Protein AF-A0A2Z2PXF1-F1 (afdb_monomer_lite)

Radius of gyration: 18.87 Å; chains: 1; bounding box: 52×46×34 Å

pLDDT: mean 79.68, std 16.12, range [41.66, 97.06]

Organism: Rhizobium rhizogenes (NCBI:txid359)

Structure (mmCIF, N/CA/C/O backbone):
data_AF-A0A2Z2PXF1-F1
#
_entry.id   AF-A0A2Z2PXF1-F1
#
loop_
_atom_site.group_PDB
_atom_site.id
_atom_site.type_symbol
_atom_site.label_atom_id
_atom_site.label_alt_id
_atom_site.label_comp_id
_atom_site.label_asym_id
_atom_site.label_entity_id
_atom_site.label_seq_id
_atom_site.pdbx_PDB_ins_code
_atom_site.Cartn_x
_atom_site.Cartn_y
_atom_site.Cartn_z
_atom_site.occupancy
_atom_site.B_iso_or_equiv
_atom_site.auth_seq_id
_atom_site.auth_comp_id
_atom_site.auth_asym_id
_atom_site.auth_atom_id
_atom_site.pdbx_PDB_model_num
ATOM 1 N N . MET A 1 1 ? 0.226 -8.202 -1.742 1.00 93.69 1 MET A N 1
ATOM 2 C CA . MET A 1 1 ? 0.903 -7.007 -1.191 1.00 93.69 1 MET A CA 1
ATOM 3 C C . MET A 1 1 ? -0.039 -5.827 -1.319 1.00 93.69 1 MET A C 1
ATOM 5 O O . MET A 1 1 ? -0.925 -5.886 -2.167 1.00 93.69 1 MET A O 1
ATOM 9 N N . TYR A 1 2 ? 0.118 -4.809 -0.475 1.00 94.69 2 TYR A N 1
ATOM 10 C CA . TYR A 1 2 ? -0.814 -3.686 -0.385 1.00 94.69 2 TYR A CA 1
ATOM 11 C C . TYR A 1 2 ? -0.082 -2.354 -0.511 1.00 94.69 2 TYR A C 1
ATOM 13 O O . TYR A 1 2 ? 0.948 -2.154 0.129 1.00 94.69 2 TYR A O 1
ATOM 21 N N . VAL A 1 3 ? -0.651 -1.435 -1.284 1.00 93.06 3 VAL A N 1
ATOM 22 C CA . VAL A 1 3 ? -0.345 -0.003 -1.218 1.00 93.06 3 VAL A CA 1
ATOM 23 C C . VAL A 1 3 ? -1.569 0.699 -0.658 1.00 93.06 3 VAL A C 1
ATOM 25 O O . VAL A 1 3 ? -2.691 0.446 -1.097 1.00 93.06 3 VAL A O 1
ATOM 28 N N . TYR A 1 4 ? -1.358 1.567 0.324 1.00 92.19 4 TYR A N 1
ATOM 29 C CA . TYR A 1 4 ? -2.427 2.358 0.917 1.00 92.19 4 TYR A CA 1
ATOM 30 C C . TYR A 1 4 ? -2.440 3.753 0.318 1.00 92.19 4 TYR A C 1
ATOM 32 O O . TYR A 1 4 ? -1.388 4.336 0.073 1.00 92.19 4 TYR A O 1
ATOM 40 N N . CYS A 1 5 ? -3.640 4.264 0.073 1.00 89.75 5 CYS A N 1
ATOM 41 C CA . CYS A 1 5 ? -3.838 5.502 -0.662 1.00 89.75 5 CYS A CA 1
ATOM 42 C C . CYS A 1 5 ? -5.156 6.188 -0.285 1.00 89.75 5 CYS A C 1
ATOM 44 O O . CYS A 1 5 ? -6.008 5.643 0.432 1.00 89.75 5 CYS A O 1
ATOM 46 N N . SER A 1 6 ? -5.333 7.404 -0.802 1.00 89.50 6 SER A N 1
ATOM 47 C CA . SER A 1 6 ? -6.593 8.132 -0.673 1.00 89.50 6 SER A CA 1
ATOM 48 C C . SER A 1 6 ? -7.729 7.426 -1.423 1.00 89.50 6 SER A C 1
ATOM 50 O O . SER A 1 6 ? -7.524 6.687 -2.389 1.00 89.50 6 SER A O 1
ATOM 52 N N . PHE A 1 7 ? -8.973 7.721 -1.042 1.00 90.56 7 PHE A N 1
ATOM 53 C CA . PHE A 1 7 ? -10.143 7.260 -1.795 1.00 90.56 7 PHE A CA 1
ATOM 54 C C . PHE A 1 7 ? -10.141 7.695 -3.262 1.00 90.56 7 PHE A C 1
ATOM 56 O O . PHE A 1 7 ? -10.631 6.961 -4.120 1.00 90.56 7 PHE A O 1
ATOM 63 N N . GLN A 1 8 ? -9.643 8.901 -3.538 1.00 89.81 8 GLN A N 1
ATOM 64 C CA . GLN A 1 8 ? -9.597 9.450 -4.887 1.00 89.81 8 GLN A CA 1
ATOM 65 C C . GLN A 1 8 ? -8.614 8.669 -5.760 1.00 89.81 8 GLN A C 1
ATOM 67 O O . GLN A 1 8 ? -8.946 8.313 -6.888 1.00 89.81 8 GLN A O 1
ATOM 72 N N . GLU A 1 9 ? -7.439 8.363 -5.216 1.00 89.88 9 GLU A N 1
ATOM 73 C CA . GLU A 1 9 ? -6.425 7.570 -5.902 1.00 89.88 9 GLU A CA 1
ATOM 74 C C . GLU A 1 9 ? -6.896 6.133 -6.131 1.00 89.88 9 GLU A C 1
ATOM 76 O O . GLU A 1 9 ? -6.825 5.640 -7.254 1.00 89.88 9 GLU A O 1
ATOM 81 N N . MET A 1 10 ? -7.489 5.494 -5.118 1.00 93.19 10 MET A N 1
ATOM 82 C CA . MET A 1 10 ? -8.070 4.163 -5.285 1.00 93.19 10 MET A CA 1
ATOM 83 C C . MET A 1 10 ? -9.135 4.137 -6.385 1.00 93.19 10 MET A C 1
ATOM 85 O O . MET A 1 10 ? -9.120 3.240 -7.218 1.00 93.19 10 MET A O 1
ATOM 89 N N . ARG A 1 11 ? -10.037 5.130 -6.439 1.00 92.94 11 ARG A N 1
ATOM 90 C CA . ARG A 1 11 ? -11.069 5.206 -7.491 1.00 92.94 11 ARG A CA 1
ATOM 91 C C . ARG A 1 11 ? -10.483 5.339 -8.887 1.00 92.94 11 ARG A C 1
ATOM 93 O O . ARG A 1 11 ? -11.047 4.780 -9.819 1.00 92.94 11 ARG A O 1
ATOM 100 N N . ARG A 1 12 ? -9.384 6.079 -9.030 1.00 91.62 12 ARG A N 1
ATOM 101 C CA . ARG A 1 12 ? -8.662 6.165 -10.298 1.00 91.62 12 ARG A CA 1
ATOM 102 C C . ARG A 1 12 ? -8.157 4.779 -10.703 1.00 91.62 12 ARG A C 1
ATOM 104 O O . ARG A 1 12 ? -8.502 4.310 -11.780 1.00 91.62 12 ARG A O 1
ATOM 111 N N . TYR A 1 13 ? -7.426 4.109 -9.815 1.00 92.25 13 TYR A N 1
ATOM 112 C CA . TYR A 1 13 ? -6.857 2.793 -10.102 1.00 92.25 13 TYR A CA 1
ATOM 113 C C . TYR A 1 13 ? -7.895 1.669 -10.182 1.00 92.25 13 TYR A C 1
ATOM 115 O O . TYR A 1 13 ? -7.630 0.656 -10.808 1.00 92.25 13 TYR A O 1
ATOM 123 N N . ALA A 1 14 ? -9.095 1.836 -9.624 1.00 91.50 14 ALA A N 1
ATOM 124 C CA . ALA A 1 14 ? -10.203 0.899 -9.813 1.00 91.50 14 ALA A CA 1
ATOM 125 C C . ALA A 1 14 ? -10.643 0.792 -11.286 1.00 91.50 14 ALA A C 1
ATOM 127 O O . ALA A 1 14 ? -11.194 -0.228 -11.692 1.00 91.50 14 ALA A O 1
ATOM 128 N N . CYS A 1 15 ? -10.416 1.850 -12.068 1.00 90.62 15 CYS A N 1
ATOM 129 C CA . CYS A 1 15 ? -10.672 1.885 -13.506 1.00 90.62 15 CYS A CA 1
ATOM 130 C C . CYS A 1 15 ? -9.440 1.486 -14.337 1.00 90.62 15 CYS A C 1
ATOM 132 O O . CYS A 1 15 ? -9.538 1.384 -15.559 1.00 90.62 15 CYS A O 1
ATOM 134 N N . GLU A 1 16 ? -8.287 1.284 -13.697 1.00 91.19 16 GLU A N 1
ATOM 135 C CA . GLU A 1 16 ? -7.037 0.871 -14.330 1.00 91.19 16 GLU A CA 1
ATOM 136 C C . GLU A 1 16 ? -6.782 -0.617 -14.024 1.00 91.19 16 GLU A C 1
ATOM 138 O O . GLU A 1 16 ? -7.193 -1.148 -12.996 1.00 91.19 16 GLU A O 1
ATOM 143 N N . ARG A 1 17 ? -6.107 -1.333 -14.930 1.00 90.12 17 ARG A N 1
ATOM 144 C CA . ARG A 1 17 ? -5.745 -2.745 -14.695 1.00 90.12 17 ARG A CA 1
ATOM 145 C C . ARG A 1 17 ? -4.426 -2.894 -13.934 1.00 90.12 17 ARG A C 1
ATOM 147 O O . ARG A 1 17 ? -4.174 -3.920 -13.303 1.00 90.12 17 ARG A O 1
ATOM 154 N N . PHE A 1 18 ? -3.576 -1.880 -14.014 1.00 92.62 18 PHE A N 1
ATOM 155 C CA . PHE A 1 18 ? -2.213 -1.921 -13.515 1.00 92.62 18 PHE A CA 1
ATOM 156 C C . PHE A 1 18 ? -1.958 -0.760 -12.566 1.00 92.62 18 PHE A C 1
ATOM 158 O O . PHE A 1 18 ? -2.496 0.328 -12.742 1.00 92.62 18 PHE A O 1
ATOM 165 N N . TYR A 1 19 ? -1.125 -1.008 -11.564 1.00 91.69 19 TYR A N 1
ATOM 166 C CA . TYR A 1 19 ? -0.595 0.016 -10.684 1.00 91.69 19 TYR A CA 1
ATOM 167 C C . TYR A 1 19 ? 0.851 0.304 -11.079 1.00 91.69 19 TYR A C 1
ATOM 169 O O . TYR A 1 19 ? 1.706 -0.583 -11.021 1.00 91.69 19 TYR A O 1
ATOM 177 N N . GLU A 1 20 ? 1.114 1.554 -11.450 1.00 89.12 20 GLU A N 1
ATOM 178 C CA . GLU A 1 20 ? 2.449 2.052 -11.767 1.00 89.12 20 GLU A CA 1
ATOM 179 C C . GLU A 1 20 ? 3.036 2.776 -10.550 1.00 89.12 20 GLU A C 1
ATOM 181 O O . GLU A 1 20 ? 2.601 3.868 -10.164 1.00 89.12 20 GLU A O 1
ATOM 186 N N . GLY A 1 21 ? 4.042 2.161 -9.931 1.00 80.50 21 GLY A N 1
ATOM 187 C CA . GLY A 1 21 ? 4.763 2.732 -8.804 1.00 80.50 21 GLY A CA 1
ATOM 188 C C . GLY A 1 21 ? 6.078 3.372 -9.238 1.00 80.50 21 GLY A C 1
ATOM 189 O O . GLY A 1 21 ? 6.944 2.702 -9.793 1.00 80.50 21 GLY A O 1
ATOM 190 N N . PHE A 1 22 ? 6.262 4.657 -8.926 1.00 71.75 22 PHE A N 1
ATOM 191 C CA . PHE A 1 22 ? 7.552 5.352 -9.012 1.00 71.75 22 PHE A CA 1
ATOM 192 C C . PHE A 1 22 ? 7.764 6.211 -7.757 1.00 71.75 22 PHE A C 1
ATOM 194 O O . PHE A 1 22 ? 6.816 6.802 -7.230 1.00 71.75 22 PHE A O 1
ATOM 201 N N . SER A 1 23 ? 9.000 6.312 -7.255 1.00 54.41 23 SER A N 1
ATOM 202 C CA . SER A 1 23 ? 9.262 6.913 -5.933 1.00 54.41 23 SER A CA 1
ATOM 203 C C . SER A 1 23 ? 9.233 8.458 -5.871 1.00 54.41 23 SER A C 1
ATOM 205 O O . SER A 1 23 ? 9.655 9.062 -4.884 1.00 54.41 23 SER A O 1
ATOM 207 N N . GLY A 1 24 ? 8.633 9.120 -6.859 1.00 56.94 24 GLY A N 1
ATOM 208 C CA . GLY A 1 24 ? 8.192 10.515 -6.723 1.00 56.94 24 GLY A CA 1
ATOM 209 C C . GLY A 1 24 ? 6.895 10.675 -5.916 1.00 56.94 24 GLY A C 1
ATOM 210 O O . GLY A 1 24 ? 6.599 11.781 -5.488 1.00 56.94 24 GLY A O 1
ATOM 211 N N . LYS A 1 25 ? 6.144 9.583 -5.696 1.00 61.78 25 LYS A N 1
ATOM 212 C CA . LYS A 1 25 ? 4.826 9.573 -5.030 1.00 61.78 25 LYS A CA 1
ATOM 213 C C . LYS A 1 25 ? 4.830 9.044 -3.584 1.00 61.78 25 LYS A C 1
ATOM 215 O O . LYS A 1 25 ? 3.772 8.761 -3.044 1.00 61.78 25 LYS A O 1
ATOM 220 N N . GLY A 1 26 ? 6.001 8.801 -2.978 1.00 71.62 26 GLY A N 1
ATOM 221 C CA . GLY A 1 26 ? 6.068 8.260 -1.605 1.00 71.62 26 GLY A CA 1
ATOM 222 C C . GLY A 1 26 ? 5.397 6.885 -1.433 1.00 71.62 26 GLY A C 1
ATOM 223 O O . GLY A 1 26 ? 4.708 6.637 -0.444 1.00 71.62 26 GLY A O 1
ATOM 224 N N . VAL A 1 27 ? 5.558 5.991 -2.416 1.00 85.50 27 VAL A N 1
ATOM 225 C CA . VAL A 1 27 ? 4.924 4.664 -2.402 1.00 85.50 27 VAL A CA 1
ATOM 226 C C . VAL A 1 27 ? 5.537 3.792 -1.307 1.00 85.50 27 VAL A C 1
ATOM 228 O O . VAL A 1 27 ? 6.744 3.569 -1.294 1.00 85.50 27 VAL A O 1
ATOM 231 N N . VAL A 1 28 ? 4.692 3.229 -0.4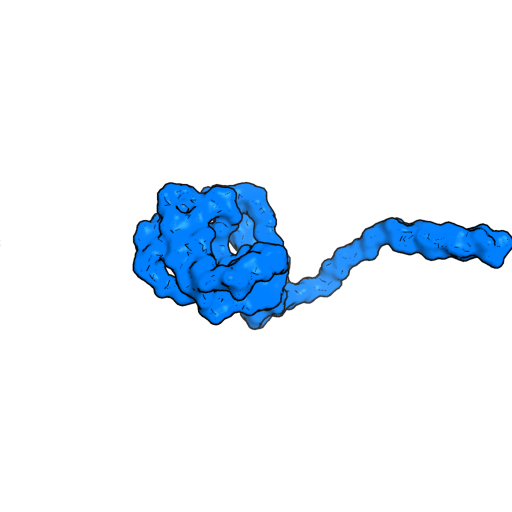43 1.00 89.44 28 VAL A N 1
ATOM 232 C CA . VAL A 1 28 ? 5.082 2.209 0.537 1.00 89.44 28 VAL A CA 1
ATOM 233 C C . VAL A 1 28 ? 4.264 0.952 0.292 1.00 89.44 28 VAL A C 1
ATOM 235 O O . VAL A 1 28 ? 3.033 0.970 0.347 1.00 89.44 28 VAL A O 1
ATOM 238 N N . ILE A 1 29 ? 4.957 -0.153 0.032 1.00 92.06 29 ILE A N 1
ATOM 239 C CA . ILE A 1 29 ? 4.344 -1.469 -0.123 1.00 92.06 29 ILE A CA 1
ATOM 240 C C . ILE A 1 29 ? 4.391 -2.171 1.226 1.00 92.06 29 ILE A C 1
ATOM 242 O O . ILE A 1 29 ? 5.447 -2.279 1.843 1.00 92.06 29 ILE A O 1
ATOM 246 N N . SER A 1 30 ? 3.253 -2.684 1.673 1.00 93.25 30 SER A N 1
ATOM 247 C CA . SER A 1 30 ? 3.130 -3.416 2.926 1.00 93.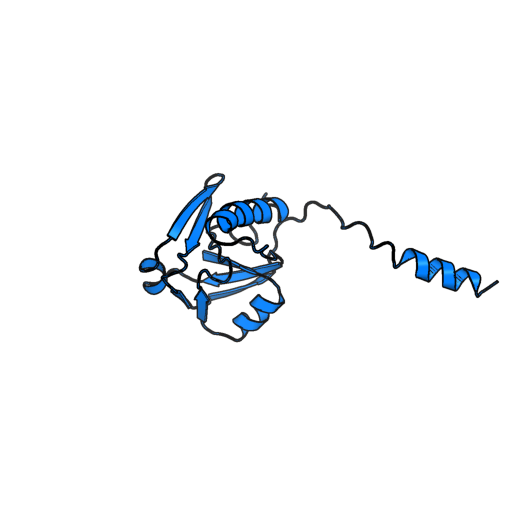25 30 SER A CA 1
ATOM 248 C C . SER A 1 30 ? 2.646 -4.844 2.691 1.00 93.25 30 SER A C 1
ATOM 250 O O . SER A 1 30 ? 1.832 -5.120 1.801 1.00 93.25 30 SER A O 1
ATOM 252 N N . THR A 1 31 ? 3.128 -5.770 3.517 1.00 93.19 31 THR A N 1
ATOM 253 C CA . THR A 1 31 ? 2.561 -7.122 3.626 1.00 93.19 31 THR A CA 1
ATOM 254 C C . THR A 1 31 ? 1.336 -7.174 4.538 1.00 93.19 31 THR A C 1
ATOM 256 O O . THR A 1 31 ? 0.616 -8.170 4.524 1.00 93.19 31 THR A O 1
ATOM 259 N N . VAL A 1 32 ? 1.071 -6.108 5.294 1.00 93.44 32 VAL A N 1
ATOM 260 C CA . VAL A 1 32 ? -0.016 -6.040 6.270 1.00 93.44 32 VAL A CA 1
ATOM 261 C C . VAL A 1 32 ? -1.351 -5.793 5.566 1.00 93.44 32 VAL A C 1
ATOM 263 O O . VAL A 1 32 ? -1.462 -4.808 4.828 1.00 93.44 32 VAL A O 1
ATOM 266 N N . PRO A 1 33 ? -2.374 -6.641 5.778 1.00 93.19 33 PRO A N 1
ATOM 267 C CA . PRO A 1 33 ? -3.681 -6.461 5.164 1.00 93.19 33 PRO A CA 1
ATOM 268 C C . PRO A 1 33 ? -4.498 -5.328 5.811 1.00 93.19 33 PRO A C 1
ATOM 270 O O . PRO A 1 33 ? -4.352 -5.055 7.004 1.00 93.19 33 PRO A O 1
ATOM 273 N N . PRO A 1 34 ? -5.448 -4.730 5.064 1.00 91.06 34 PRO A N 1
ATOM 274 C CA . PRO A 1 34 ? -6.270 -3.598 5.514 1.00 91.06 34 PRO A CA 1
ATOM 275 C C . PRO A 1 34 ? -7.280 -3.946 6.621 1.00 91.06 34 PRO A C 1
ATOM 277 O O . PRO A 1 34 ? -8.025 -3.076 7.060 1.00 91.06 34 PRO A O 1
ATOM 280 N N . TYR A 1 35 ? -7.339 -5.211 7.033 1.00 89.25 35 TYR A N 1
ATOM 281 C CA . TYR A 1 35 ? -8.226 -5.778 8.053 1.00 89.25 35 TYR A CA 1
ATOM 282 C C . TYR A 1 35 ? -7.434 -6.542 9.131 1.00 89.25 35 TYR A C 1
ATOM 284 O O . TYR A 1 35 ? -7.981 -7.411 9.809 1.00 89.25 35 TYR A O 1
ATOM 292 N N . ALA A 1 36 ? -6.131 -6.263 9.270 1.00 90.56 36 ALA A N 1
ATOM 293 C CA . ALA A 1 36 ? -5.292 -6.872 10.297 1.00 90.56 36 ALA A CA 1
ATOM 294 C C . ALA A 1 36 ? -5.862 -6.609 11.704 1.00 90.56 36 ALA A C 1
ATOM 296 O O . ALA A 1 36 ? -6.093 -5.463 12.099 1.00 90.56 36 ALA A O 1
ATOM 297 N N . GLN A 1 37 ? -6.104 -7.681 12.462 1.00 86.56 37 GLN A N 1
ATOM 298 C CA . GLN A 1 37 ? -6.669 -7.589 13.805 1.00 86.56 37 GLN A CA 1
ATOM 299 C C . GLN A 1 37 ? -5.667 -6.947 14.773 1.00 86.56 37 GLN A C 1
ATOM 301 O O . GLN A 1 37 ? -4.484 -7.268 14.750 1.00 86.56 37 GLN A O 1
ATOM 306 N N . GLY A 1 38 ? -6.149 -6.047 15.635 1.00 85.88 38 GLY A N 1
ATOM 307 C CA . GLY A 1 38 ? -5.311 -5.353 16.620 1.00 85.88 38 GLY A CA 1
ATOM 308 C C . GLY A 1 38 ? -4.456 -4.226 16.038 1.00 85.88 38 GLY A C 1
ATOM 309 O O . GLY A 1 38 ? -3.752 -3.557 16.792 1.00 85.88 38 GLY A O 1
ATOM 310 N N . LEU A 1 39 ? -4.538 -3.977 14.725 1.00 88.69 39 LEU A N 1
ATOM 311 C CA . LEU A 1 39 ? -3.855 -2.862 14.091 1.00 88.69 39 LEU A CA 1
ATOM 312 C C . LEU A 1 39 ? -4.787 -1.668 13.906 1.00 88.69 39 LEU A C 1
ATOM 314 O O . LEU A 1 39 ? -5.880 -1.758 13.335 1.00 88.69 39 LEU A O 1
ATOM 318 N N . THR A 1 40 ? -4.301 -0.522 14.363 1.00 89.25 40 THR A N 1
ATOM 319 C CA . THR A 1 40 ? -5.022 0.740 14.286 1.00 89.25 40 THR A CA 1
ATOM 320 C C . THR A 1 40 ? -4.585 1.552 13.078 1.00 89.25 40 THR A C 1
ATOM 322 O O . THR A 1 40 ? -3.446 1.445 12.608 1.00 89.25 40 THR A O 1
ATOM 325 N N . LYS A 1 41 ? -5.471 2.430 12.597 1.00 87.25 41 LYS A N 1
ATOM 326 C CA . LYS A 1 41 ? -5.138 3.345 11.498 1.00 87.25 41 LYS A CA 1
ATOM 327 C C . LYS A 1 41 ? -3.960 4.263 11.842 1.00 87.25 41 LYS A C 1
ATOM 329 O O . LYS A 1 41 ? -3.170 4.605 10.966 1.00 87.25 41 LYS A O 1
ATOM 334 N N . GLU A 1 42 ? -3.839 4.670 13.102 1.00 86.50 42 GLU A N 1
ATOM 335 C CA . GLU A 1 42 ? -2.756 5.541 13.568 1.00 86.50 42 GLU A CA 1
ATOM 336 C C . GLU A 1 42 ? -1.419 4.813 13.611 1.00 86.50 42 GLU A C 1
ATOM 338 O O . GLU A 1 42 ? -0.427 5.355 13.129 1.00 86.50 42 GLU A O 1
ATOM 343 N N . THR A 1 43 ? -1.405 3.572 14.100 1.00 89.50 43 THR A N 1
ATOM 344 C CA . THR A 1 43 ? -0.211 2.720 14.089 1.00 89.50 43 THR A CA 1
ATOM 345 C C . THR A 1 43 ? 0.274 2.500 12.661 1.00 89.50 43 THR A C 1
ATOM 347 O O . THR A 1 43 ? 1.440 2.743 12.366 1.00 89.50 43 THR A O 1
ATOM 350 N N . MET A 1 44 ? -0.631 2.140 11.745 1.00 90.06 44 MET A N 1
ATOM 351 C CA . MET A 1 44 ? -0.268 1.954 10.341 1.00 90.06 44 MET A CA 1
ATOM 352 C C . MET A 1 44 ? 0.233 3.251 9.694 1.00 90.06 44 MET A C 1
ATOM 354 O O . MET A 1 44 ? 1.163 3.230 8.888 1.00 90.06 44 MET A O 1
ATOM 358 N N . ARG A 1 45 ? -0.362 4.398 10.050 1.00 87.88 45 ARG A N 1
ATOM 359 C CA . ARG A 1 45 ? 0.093 5.712 9.573 1.00 87.88 45 ARG A CA 1
ATOM 360 C C . ARG A 1 45 ? 1.490 6.020 10.079 1.00 87.88 45 ARG A C 1
ATOM 362 O O . ARG A 1 45 ? 2.303 6.523 9.314 1.00 87.88 45 ARG A O 1
ATOM 369 N N . TRP A 1 46 ? 1.761 5.736 11.347 1.00 87.00 46 TRP A N 1
ATOM 370 C CA . TRP A 1 46 ? 3.081 5.922 11.927 1.00 87.00 46 TRP A CA 1
ATOM 371 C C . TRP A 1 46 ? 4.121 5.053 11.204 1.00 87.00 46 TRP A C 1
ATOM 373 O O . TRP A 1 46 ? 5.104 5.599 10.714 1.00 87.00 46 TRP A O 1
ATOM 383 N N . TRP A 1 47 ? 3.837 3.763 10.997 1.00 89.69 47 TRP A N 1
ATOM 384 C CA . TRP A 1 47 ? 4.703 2.850 10.240 1.00 89.69 47 TRP A CA 1
ATOM 385 C C . TRP A 1 47 ? 4.973 3.324 8.815 1.00 89.69 47 TRP A C 1
ATOM 387 O O . TRP A 1 47 ? 6.126 3.396 8.399 1.00 89.69 47 TRP A O 1
ATOM 397 N N . GLN A 1 48 ? 3.933 3.696 8.062 1.00 87.25 48 GLN A N 1
ATOM 398 C CA . GLN A 1 48 ? 4.139 4.200 6.705 1.00 87.25 48 GLN A CA 1
ATOM 399 C C . GLN A 1 48 ? 4.911 5.507 6.676 1.00 87.25 48 GLN A C 1
ATOM 401 O O . GLN A 1 48 ? 5.723 5.679 5.781 1.00 87.25 48 GLN A O 1
ATOM 406 N N . ASN A 1 49 ? 4.711 6.399 7.644 1.00 83.44 49 ASN A N 1
ATOM 407 C CA . ASN A 1 49 ? 5.471 7.640 7.708 1.00 83.44 49 ASN A CA 1
ATOM 408 C C . ASN A 1 49 ? 6.952 7.391 8.015 1.00 83.44 49 ASN A C 1
ATOM 410 O O . ASN A 1 49 ? 7.789 8.060 7.420 1.00 83.44 49 ASN A O 1
ATOM 414 N N . GLU A 1 50 ? 7.290 6.442 8.894 1.00 84.00 50 GLU A N 1
ATOM 415 C CA . GLU A 1 50 ? 8.694 6.077 9.142 1.00 84.00 50 GLU A CA 1
ATOM 416 C C . GLU A 1 50 ? 9.370 5.541 7.877 1.00 84.00 50 GLU A C 1
ATOM 418 O O . GLU A 1 50 ? 10.491 5.925 7.556 1.00 84.00 50 GLU A O 1
ATOM 423 N N . VAL A 1 51 ? 8.666 4.709 7.106 1.00 83.00 51 VAL A N 1
ATOM 424 C CA . VAL A 1 51 ? 9.179 4.179 5.835 1.00 83.00 51 VAL A CA 1
ATOM 425 C C . VAL A 1 51 ? 9.227 5.269 4.758 1.00 83.00 51 VAL A C 1
ATOM 427 O O . VAL A 1 51 ? 10.202 5.366 4.014 1.00 83.00 51 VAL A O 1
ATOM 430 N N . CYS A 1 52 ? 8.205 6.127 4.689 1.00 75.38 52 CYS A N 1
ATOM 431 C CA . CYS A 1 52 ? 8.160 7.266 3.778 1.00 75.38 52 CYS A CA 1
ATOM 432 C C . CYS A 1 52 ? 9.315 8.225 4.043 1.00 75.38 52 CYS A C 1
ATOM 434 O O . CYS A 1 52 ? 9.943 8.618 3.077 1.00 75.38 52 CYS A O 1
ATOM 436 N N . GLN A 1 53 ? 9.684 8.543 5.290 1.00 69.81 53 GLN A N 1
ATOM 437 C CA . GLN A 1 53 ? 10.818 9.439 5.590 1.00 69.81 53 GLN A CA 1
ATOM 438 C C . GLN A 1 53 ? 12.135 9.024 4.908 1.00 69.81 53 GLN A C 1
ATOM 440 O O . GLN A 1 53 ? 12.975 9.876 4.627 1.00 69.81 53 GLN A O 1
ATOM 445 N N . ILE A 1 54 ? 12.297 7.739 4.581 1.00 61.47 54 ILE A N 1
ATOM 446 C CA . ILE A 1 54 ? 13.446 7.214 3.831 1.00 61.47 54 ILE A CA 1
ATOM 447 C C . ILE A 1 54 ? 13.420 7.668 2.357 1.00 61.47 54 ILE A C 1
ATOM 449 O O . ILE A 1 54 ? 14.466 7.811 1.730 1.00 61.47 54 ILE A O 1
ATOM 453 N N . THR A 1 55 ? 12.235 7.907 1.784 1.00 54.53 55 THR A N 1
ATOM 454 C CA . THR A 1 55 ? 12.020 8.095 0.339 1.00 54.53 55 THR A CA 1
ATOM 455 C C . THR A 1 55 ? 11.275 9.372 -0.069 1.00 54.53 55 THR A C 1
ATOM 457 O O . THR A 1 55 ? 11.535 9.852 -1.172 1.00 54.53 55 THR A O 1
ATOM 460 N N . ASN A 1 56 ? 10.372 9.942 0.741 1.00 57.59 56 ASN A N 1
ATOM 461 C CA . ASN A 1 56 ? 9.617 11.184 0.509 1.00 57.59 56 ASN A CA 1
ATOM 462 C C . ASN A 1 56 ? 8.898 11.698 1.790 1.00 57.59 56 ASN A C 1
ATOM 464 O O . ASN A 1 56 ? 8.468 10.916 2.627 1.00 57.59 56 ASN A O 1
ATOM 468 N N . ASN A 1 57 ? 8.674 13.011 1.918 1.00 57.38 57 ASN A N 1
ATOM 469 C CA . ASN A 1 57 ? 7.999 13.636 3.076 1.00 57.38 57 ASN A CA 1
ATOM 470 C C . ASN A 1 57 ? 6.463 13.759 2.929 1.00 57.38 57 ASN A C 1
ATOM 472 O O . ASN A 1 57 ? 5.825 14.528 3.655 1.00 57.38 57 ASN A O 1
ATOM 476 N N . GLU A 1 58 ? 5.850 13.039 1.988 1.00 60.00 58 GLU A N 1
ATOM 477 C CA . GLU A 1 58 ? 4.396 13.059 1.789 1.00 60.00 58 GLU A CA 1
ATOM 478 C C . GLU A 1 58 ? 3.663 12.179 2.811 1.00 60.00 58 GLU A C 1
ATOM 480 O O . GLU A 1 58 ? 4.138 11.121 3.224 1.00 60.00 58 GLU A O 1
ATOM 485 N N . LYS A 1 59 ? 2.481 12.639 3.240 1.00 62.16 59 LYS A N 1
ATOM 486 C CA . LYS A 1 59 ? 1.602 11.895 4.147 1.00 62.16 59 LYS A CA 1
ATOM 487 C C . LYS A 1 59 ? 0.620 11.074 3.322 1.00 62.16 59 LYS A C 1
ATOM 489 O O . LYS A 1 59 ? -0.227 11.653 2.648 1.00 62.16 59 LYS A O 1
ATOM 494 N N . ASN A 1 60 ? 0.682 9.752 3.444 1.00 65.69 60 ASN A N 1
ATOM 495 C CA . ASN A 1 60 ? -0.277 8.869 2.788 1.00 65.69 60 ASN A CA 1
ATOM 496 C C . ASN A 1 60 ? -1.610 8.871 3.549 1.00 65.69 60 ASN A C 1
ATOM 498 O O . ASN A 1 60 ? -1.679 8.570 4.749 1.00 65.69 60 ASN A O 1
ATOM 502 N N . ASP A 1 61 ? -2.690 9.198 2.842 1.00 74.50 61 ASP A N 1
ATOM 503 C CA . ASP A 1 61 ? -4.039 8.958 3.338 1.00 74.50 61 ASP A CA 1
ATOM 504 C C . ASP A 1 61 ? -4.278 7.447 3.367 1.00 74.50 61 ASP A C 1
ATOM 506 O O . ASP A 1 61 ? -4.195 6.769 2.352 1.00 74.50 61 ASP A O 1
ATOM 510 N N . LEU A 1 62 ? -4.554 6.897 4.550 1.00 87.25 62 LEU A N 1
ATOM 511 C CA . LEU A 1 62 ? -4.789 5.461 4.753 1.00 87.25 62 LEU A CA 1
ATOM 512 C C . LEU A 1 62 ? -6.276 5.124 4.696 1.00 87.25 62 LEU A C 1
ATOM 514 O O . LEU A 1 62 ? -6.823 4.480 5.593 1.00 87.25 62 LEU A O 1
ATOM 518 N N . ASP A 1 63 ? -6.958 5.666 3.700 1.00 89.75 63 ASP A N 1
ATOM 519 C CA . ASP A 1 63 ? -8.408 5.547 3.565 1.00 89.75 63 ASP A CA 1
ATOM 520 C C . ASP A 1 63 ? -8.807 4.324 2.732 1.00 89.75 63 ASP A C 1
ATOM 522 O O . ASP A 1 63 ? -9.859 3.715 2.952 1.00 89.75 63 ASP A O 1
ATOM 526 N N . ALA A 1 64 ? -7.948 3.945 1.792 1.00 93.88 64 ALA A N 1
ATOM 527 C CA . ALA A 1 64 ? -8.161 2.866 0.852 1.00 93.88 64 ALA A CA 1
ATOM 528 C C . ALA A 1 64 ? -6.876 2.058 0.630 1.00 93.88 64 ALA A C 1
ATOM 530 O O . ALA A 1 64 ? -5.796 2.416 1.108 1.00 93.88 64 ALA A O 1
ATOM 531 N N . TYR A 1 65 ? -7.011 0.946 -0.084 1.00 95.12 65 TYR A N 1
ATOM 532 C CA . TYR A 1 65 ? -5.899 0.100 -0.485 1.00 95.12 65 TYR A CA 1
ATOM 533 C C . TYR A 1 65 ? -6.029 -0.345 -1.941 1.00 95.12 65 TYR A C 1
ATOM 535 O O . TYR A 1 65 ? -7.131 -0.454 -2.488 1.00 95.12 65 TYR A O 1
ATOM 543 N N . ILE A 1 66 ? -4.876 -0.661 -2.519 1.00 95.44 66 ILE A N 1
ATOM 544 C CA . ILE A 1 66 ? -4.700 -1.363 -3.786 1.00 95.44 66 ILE A CA 1
ATOM 545 C C . ILE A 1 66 ? -3.898 -2.621 -3.470 1.00 95.44 66 ILE A C 1
ATOM 547 O O . ILE A 1 66 ? -2.839 -2.552 -2.843 1.00 95.44 66 ILE A O 1
ATOM 551 N N . ALA A 1 67 ? -4.422 -3.774 -3.864 1.00 97.06 67 ALA A N 1
ATOM 552 C CA . ALA A 1 67 ? -3.800 -5.070 -3.677 1.00 97.06 67 ALA A CA 1
ATOM 553 C C . ALA A 1 67 ? -3.323 -5.629 -5.014 1.00 97.06 67 ALA A C 1
ATOM 555 O O . ALA A 1 67 ? -4.037 -5.592 -6.016 1.00 97.06 67 ALA A O 1
ATOM 556 N N . PHE A 1 68 ? -2.126 -6.198 -4.998 1.00 95.56 68 PHE A N 1
ATOM 557 C CA . PHE A 1 68 ? -1.497 -6.819 -6.157 1.00 95.56 68 PHE A CA 1
ATOM 558 C C . PHE A 1 68 ? -0.645 -8.014 -5.733 1.00 95.56 68 PHE A C 1
ATOM 560 O O . PHE A 1 68 ? -0.259 -8.162 -4.560 1.00 95.56 68 PHE A O 1
ATOM 567 N N . LEU A 1 69 ? -0.339 -8.865 -6.708 1.00 93.56 69 LEU A N 1
ATOM 568 C CA . LEU A 1 69 ? 0.634 -9.938 -6.559 1.00 93.56 69 LEU A CA 1
ATOM 569 C C . LEU A 1 69 ? 2.016 -9.447 -7.012 1.00 93.56 69 LEU A C 1
ATOM 571 O O . LEU A 1 69 ? 2.107 -8.701 -7.989 1.00 93.56 69 LEU A O 1
ATOM 575 N N . PRO A 1 70 ? 3.096 -9.833 -6.311 1.00 89.56 70 PRO A N 1
ATOM 576 C CA . PRO A 1 70 ? 4.444 -9.527 -6.765 1.00 89.56 70 PRO A CA 1
ATOM 577 C C . PRO A 1 70 ? 4.699 -10.194 -8.123 1.00 89.56 70 PRO A C 1
ATOM 579 O O . PRO A 1 70 ? 4.358 -11.359 -8.323 1.00 89.56 70 PRO A O 1
ATOM 582 N N . AS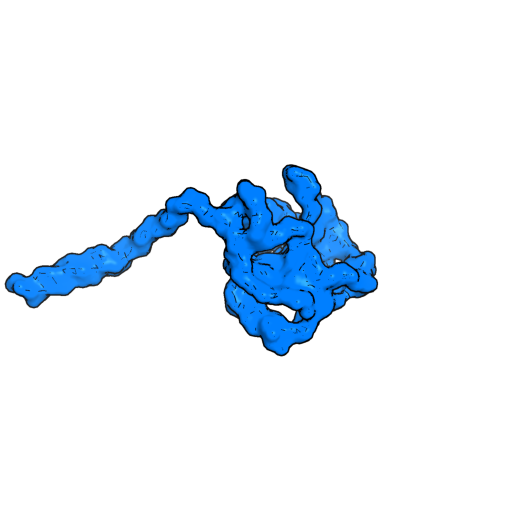N A 1 71 ? 5.316 -9.460 -9.046 1.00 89.62 71 ASN A N 1
ATOM 583 C CA . ASN A 1 71 ? 5.713 -9.950 -10.364 1.00 89.62 71 ASN A CA 1
ATOM 584 C C . ASN A 1 71 ? 7.200 -9.651 -10.622 1.00 89.62 71 ASN A C 1
ATOM 586 O O . ASN A 1 71 ? 7.887 -9.062 -9.786 1.00 89.62 71 ASN A O 1
ATOM 590 N N . THR A 1 72 ? 7.698 -10.035 -11.797 1.00 88.19 72 THR A N 1
ATOM 591 C CA . THR A 1 72 ? 9.096 -9.807 -12.189 1.00 88.19 72 THR A CA 1
ATOM 592 C C . THR A 1 72 ? 9.464 -8.322 -12.235 1.00 88.19 72 THR A C 1
ATOM 594 O O . THR A 1 72 ? 10.581 -7.968 -11.876 1.00 88.19 72 THR A O 1
ATOM 597 N N . SER A 1 73 ? 8.530 -7.436 -12.616 1.00 86.81 73 SER A N 1
ATOM 598 C CA . SER A 1 73 ? 8.778 -5.987 -12.594 1.00 86.81 73 SER A CA 1
ATOM 599 C C . SER A 1 73 ? 9.090 -5.510 -11.183 1.00 86.81 73 SER A C 1
ATOM 601 O O . SER A 1 73 ? 10.067 -4.796 -11.00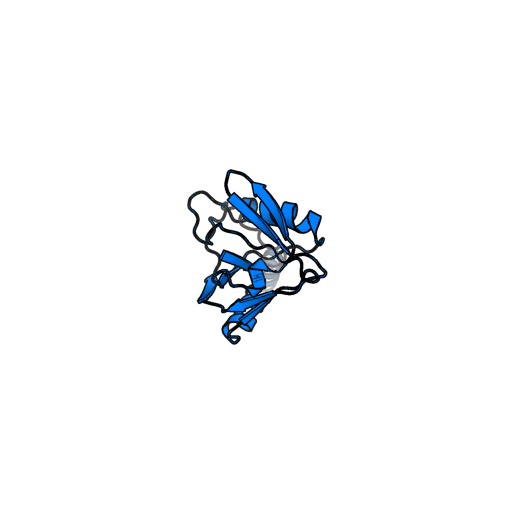1 1.00 86.81 73 SER A O 1
ATOM 603 N N . LEU A 1 74 ? 8.316 -5.957 -10.192 1.00 86.94 74 LEU A N 1
ATOM 604 C CA . LEU A 1 74 ? 8.578 -5.631 -8.799 1.00 86.94 74 LEU A CA 1
ATOM 605 C C . LEU A 1 74 ? 9.912 -6.221 -8.326 1.00 86.94 74 LEU A C 1
ATOM 607 O O . LEU A 1 74 ? 10.640 -5.545 -7.624 1.00 86.94 74 LEU A O 1
ATOM 611 N N . GLN A 1 75 ? 10.271 -7.446 -8.718 1.00 85.75 75 GLN A N 1
ATOM 612 C CA . GLN A 1 75 ? 11.542 -8.072 -8.309 1.00 85.75 75 GLN A CA 1
ATOM 613 C C . GLN A 1 75 ? 12.790 -7.351 -8.841 1.00 85.75 75 GLN A C 1
ATOM 615 O O . GLN A 1 75 ? 13.837 -7.411 -8.203 1.00 85.75 75 GLN A O 1
ATOM 620 N N . ASN A 1 76 ? 12.677 -6.679 -9.987 1.00 84.50 76 ASN A N 1
ATOM 621 C CA . ASN A 1 76 ? 13.781 -5.951 -10.615 1.00 84.50 76 ASN A CA 1
ATOM 622 C C . ASN A 1 76 ? 13.959 -4.524 -10.076 1.00 84.50 76 ASN A C 1
ATOM 624 O O . ASN A 1 76 ? 14.908 -3.843 -10.454 1.00 84.50 76 ASN A O 1
ATOM 628 N N . THR A 1 77 ? 13.053 -4.059 -9.220 1.00 84.75 77 THR A N 1
ATOM 629 C CA . THR A 1 77 ? 13.135 -2.740 -8.595 1.00 84.75 77 THR A CA 1
ATOM 630 C C . THR A 1 77 ? 14.013 -2.797 -7.351 1.00 84.75 77 THR A C 1
ATOM 632 O O . THR A 1 77 ? 13.924 -3.721 -6.545 1.00 84.75 77 THR A O 1
ATOM 635 N N . SER A 1 78 ? 14.850 -1.783 -7.155 1.00 86.69 78 SER A N 1
ATOM 636 C CA . SER A 1 78 ? 15.599 -1.633 -5.907 1.00 86.69 78 SER A CA 1
ATOM 637 C C . SER A 1 78 ? 14.668 -1.162 -4.782 1.00 86.69 78 SER A C 1
ATOM 639 O O . SER A 1 78 ? 13.911 -0.210 -4.977 1.00 86.69 78 SER A O 1
ATOM 641 N N . PHE A 1 79 ? 14.745 -1.762 -3.587 1.00 85.38 79 PHE A N 1
ATOM 642 C CA . PHE A 1 79 ? 13.944 -1.346 -2.424 1.00 85.38 79 PHE A CA 1
ATOM 643 C C . PHE A 1 79 ? 14.792 -1.091 -1.184 1.00 85.38 79 PHE A C 1
ATOM 645 O O . PHE A 1 79 ? 15.746 -1.813 -0.894 1.00 85.38 79 PHE A O 1
ATOM 652 N N . SER A 1 80 ? 14.354 -0.132 -0.372 1.00 86.31 80 SER A N 1
ATOM 653 C CA . SER A 1 80 ? 14.669 -0.124 1.053 1.00 86.31 80 SER A CA 1
ATOM 654 C C . SER A 1 80 ? 13.688 -1.034 1.787 1.00 86.31 80 SER A C 1
ATOM 656 O O . SER A 1 80 ? 12.471 -0.870 1.688 1.00 86.31 80 SER A O 1
ATOM 658 N N . HIS A 1 81 ? 14.226 -1.996 2.528 1.00 88.12 81 HIS A N 1
ATOM 659 C CA . HIS A 1 81 ? 13.445 -2.922 3.338 1.00 88.12 81 HIS A CA 1
ATOM 660 C C . HIS A 1 81 ? 13.411 -2.438 4.783 1.00 88.12 81 HIS A C 1
ATOM 662 O O . HIS A 1 81 ? 14.459 -2.236 5.395 1.00 88.12 81 HIS A O 1
ATOM 668 N N . VAL A 1 82 ? 12.212 -2.311 5.344 1.00 88.38 82 VAL A N 1
ATOM 669 C CA . VAL A 1 82 ? 12.018 -1.926 6.743 1.00 88.38 82 VAL A CA 1
ATOM 670 C C . VAL A 1 82 ? 11.163 -2.979 7.428 1.00 88.38 82 VAL A C 1
ATOM 672 O O . VAL A 1 82 ? 10.126 -3.390 6.903 1.00 88.38 82 VAL A O 1
ATOM 675 N N . LYS A 1 83 ? 11.607 -3.432 8.602 1.00 90.50 83 LYS A N 1
ATOM 676 C CA . LYS A 1 83 ? 10.852 -4.357 9.448 1.00 90.50 83 LYS A CA 1
ATOM 677 C C . LYS A 1 83 ? 10.363 -3.636 10.692 1.00 90.50 83 LYS A C 1
ATOM 679 O O . LYS A 1 83 ? 11.176 -3.071 11.417 1.00 90.50 83 LYS A O 1
ATOM 684 N N . ILE A 1 84 ? 9.062 -3.704 10.958 1.00 87.88 84 ILE A N 1
ATOM 685 C CA . ILE A 1 84 ? 8.448 -3.109 12.150 1.00 87.88 84 ILE A CA 1
ATOM 686 C C . ILE A 1 84 ? 7.520 -4.143 12.779 1.00 87.88 84 ILE A C 1
ATOM 688 O O . ILE A 1 84 ? 6.640 -4.660 12.105 1.00 87.88 84 ILE A O 1
ATOM 692 N N . GLY A 1 85 ? 7.737 -4.496 14.050 1.00 76.00 85 GLY A N 1
ATOM 693 C CA . GLY A 1 85 ? 6.851 -5.416 14.784 1.00 76.00 85 GLY A CA 1
ATOM 694 C C . GLY A 1 85 ? 6.707 -6.831 14.195 1.00 76.00 85 GLY A C 1
ATOM 695 O O . GLY A 1 85 ? 5.796 -7.548 14.588 1.00 76.00 85 GLY A O 1
ATOM 696 N N . GLY A 1 86 ? 7.585 -7.235 13.268 1.00 82.94 86 GLY A N 1
ATOM 697 C CA . GLY A 1 86 ? 7.507 -8.502 12.522 1.00 82.94 86 GLY A CA 1
ATOM 698 C C . GLY A 1 86 ? 6.998 -8.353 11.083 1.00 82.94 86 GLY A C 1
ATOM 699 O O . GLY A 1 86 ? 7.234 -9.236 10.258 1.00 82.94 86 GLY A O 1
ATOM 700 N N . ASP A 1 87 ? 6.394 -7.215 10.755 1.00 88.62 87 ASP A N 1
ATOM 701 C CA . ASP A 1 87 ? 5.873 -6.912 9.427 1.00 88.62 87 ASP A CA 1
ATOM 702 C C . ASP A 1 87 ? 6.939 -6.315 8.511 1.00 88.62 87 ASP A C 1
ATOM 704 O O . ASP A 1 87 ? 7.902 -5.690 8.963 1.00 88.62 87 ASP A O 1
ATOM 708 N N . THR A 1 88 ? 6.768 -6.515 7.201 1.00 89.94 88 THR A N 1
ATOM 709 C CA . THR A 1 88 ? 7.703 -6.031 6.182 1.00 89.94 88 THR A CA 1
ATOM 710 C C . THR A 1 88 ? 7.081 -4.913 5.356 1.00 89.94 88 THR A C 1
ATOM 712 O O . THR A 1 88 ? 5.982 -5.043 4.809 1.00 89.94 88 THR A O 1
ATOM 715 N N . PHE A 1 89 ? 7.843 -3.833 5.226 1.00 91.31 89 PHE A N 1
ATOM 716 C CA . PHE A 1 89 ? 7.539 -2.687 4.387 1.00 91.31 89 PHE A CA 1
ATOM 717 C C . PHE A 1 89 ? 8.648 -2.503 3.358 1.00 91.31 89 PHE A C 1
ATOM 719 O O . PHE A 1 89 ? 9.832 -2.646 3.672 1.00 91.31 89 PHE A O 1
ATOM 726 N N . LEU A 1 90 ? 8.254 -2.193 2.128 1.00 89.44 90 LEU A N 1
ATOM 727 C CA . LEU A 1 90 ? 9.164 -1.922 1.024 1.00 89.44 90 LEU A CA 1
ATOM 728 C C . LEU A 1 90 ? 8.956 -0.486 0.562 1.00 89.44 90 LEU A C 1
ATOM 730 O O . LEU A 1 90 ? 7.832 -0.092 0.238 1.00 89.44 90 LEU A O 1
ATOM 734 N N . ALA A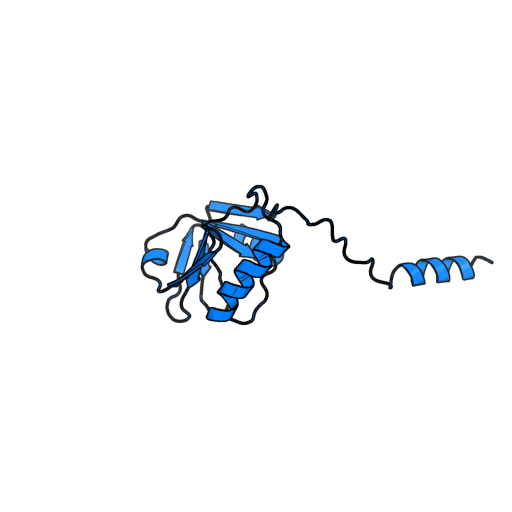 1 91 ? 10.047 0.267 0.505 1.00 87.56 91 ALA A N 1
ATOM 735 C CA . ALA A 1 91 ? 10.094 1.589 -0.096 1.00 87.56 91 ALA A CA 1
ATOM 736 C C . ALA A 1 91 ? 10.850 1.477 -1.436 1.00 87.56 91 ALA A C 1
ATOM 738 O O . ALA A 1 91 ? 12.065 1.264 -1.424 1.00 87.56 91 ALA A O 1
ATOM 739 N N . PRO A 1 92 ? 10.159 1.530 -2.587 1.00 84.31 92 PRO A N 1
ATOM 740 C CA . PRO A 1 92 ? 10.782 1.437 -3.906 1.00 84.31 92 PRO A CA 1
ATOM 741 C C . PRO A 1 92 ? 11.729 2.614 -4.171 1.00 84.31 92 PRO A C 1
ATOM 743 O O . PRO A 1 92 ? 11.457 3.739 -3.754 1.00 84.31 92 PRO A O 1
ATOM 746 N N . SER A 1 93 ? 12.819 2.364 -4.896 1.00 76.69 93 SER A N 1
ATOM 747 C CA . SER A 1 93 ? 13.792 3.377 -5.323 1.00 76.69 93 SER A CA 1
ATOM 748 C C . SER A 1 93 ? 13.195 4.389 -6.304 1.00 76.69 93 SER A C 1
ATOM 750 O O . SER A 1 93 ? 12.344 4.060 -7.132 1.00 76.69 93 SER A O 1
ATOM 752 N N . ARG A 1 94 ? 13.700 5.632 -6.258 1.00 73.31 94 ARG A N 1
ATOM 753 C CA . ARG A 1 94 ? 13.345 6.733 -7.180 1.00 73.31 94 ARG A CA 1
ATOM 754 C C . ARG A 1 94 ? 13.652 6.393 -8.641 1.00 73.31 94 ARG A C 1
ATOM 756 O O . ARG A 1 94 ? 12.992 6.927 -9.526 1.00 73.31 94 ARG A O 1
ATOM 763 N N . ALA A 1 95 ? 14.680 5.576 -8.869 1.00 76.50 95 ALA A N 1
ATOM 764 C CA . ALA A 1 95 ? 15.250 5.325 -10.189 1.00 76.50 95 ALA A CA 1
ATOM 765 C C . ALA A 1 95 ? 14.529 4.216 -10.969 1.00 76.50 95 ALA A C 1
ATOM 767 O O . ALA A 1 95 ? 14.518 4.253 -12.197 1.00 76.50 95 ALA A O 1
ATOM 768 N N . ASP A 1 96 ? 13.898 3.275 -10.262 1.00 79.69 96 ASP A N 1
ATOM 769 C CA . ASP A 1 96 ? 13.421 2.022 -10.846 1.00 79.69 96 ASP A CA 1
ATOM 770 C C . ASP A 1 96 ? 11.889 1.939 -10.727 1.00 79.69 96 ASP A C 1
ATOM 772 O O . ASP A 1 96 ? 11.375 1.511 -9.687 1.00 79.69 96 ASP A O 1
ATOM 776 N N . PRO A 1 97 ? 11.120 2.362 -11.748 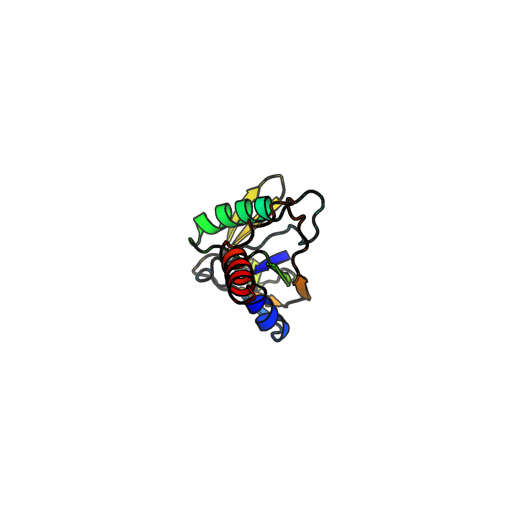1.00 84.88 97 PRO A N 1
ATOM 777 C CA . PRO A 1 97 ? 9.671 2.211 -11.723 1.00 84.88 97 PRO A CA 1
ATOM 778 C C . PRO A 1 97 ? 9.276 0.730 -11.771 1.00 84.88 97 PRO A C 1
ATOM 780 O O . PRO A 1 97 ? 9.970 -0.095 -12.367 1.00 84.88 97 PRO A O 1
ATOM 783 N N . PHE A 1 98 ? 8.118 0.404 -11.199 1.00 89.06 98 PHE A N 1
ATOM 784 C CA . PHE A 1 98 ? 7.506 -0.916 -11.339 1.00 89.06 98 PHE A CA 1
ATOM 785 C C . PHE A 1 98 ? 6.051 -0.822 -11.774 1.00 89.06 98 PHE A C 1
ATOM 787 O O . PHE A 1 98 ? 5.359 0.164 -11.513 1.00 89.06 98 PHE A O 1
ATOM 794 N N . CYS A 1 99 ? 5.576 -1.891 -12.403 1.00 91.38 99 CYS A N 1
ATOM 795 C CA . CYS A 1 99 ? 4.196 -2.037 -12.827 1.00 91.38 99 CYS A CA 1
ATOM 796 C C . CYS A 1 99 ? 3.673 -3.414 -12.412 1.00 91.38 99 CYS A C 1
ATOM 798 O O . CYS A 1 99 ? 4.277 -4.446 -12.717 1.00 91.38 99 CYS A O 1
ATOM 800 N N . VAL A 1 100 ? 2.556 -3.434 -11.687 1.00 93.50 100 VAL A N 1
ATOM 801 C CA . VAL A 1 100 ? 1.940 -4.655 -11.147 1.00 93.50 100 VAL A CA 1
ATOM 802 C C . VAL A 1 100 ? 0.465 -4.714 -11.505 1.00 93.50 100 VAL A C 1
ATOM 804 O O . VAL A 1 100 ? -0.216 -3.692 -11.548 1.00 93.50 100 VAL A O 1
ATOM 807 N N . GLU A 1 101 ? -0.040 -5.919 -11.762 1.00 95.75 101 GLU A N 1
ATOM 808 C CA . GLU A 1 101 ? -1.467 -6.125 -12.006 1.00 95.75 101 GLU A CA 1
ATOM 809 C C . GLU A 1 101 ? -2.252 -5.956 -10.704 1.00 95.75 101 GLU A C 1
ATOM 811 O O . GLU A 1 101 ? -1.918 -6.540 -9.666 1.00 95.75 101 GLU A O 1
ATOM 816 N N . ILE A 1 102 ? -3.305 -5.146 -10.772 1.00 96.69 102 ILE A N 1
ATOM 817 C CA . ILE A 1 102 ? -4.211 -4.925 -9.654 1.00 96.69 102 ILE A CA 1
ATOM 818 C C . ILE A 1 102 ? -5.128 -6.139 -9.540 1.00 96.69 102 ILE A C 1
ATOM 820 O O . ILE A 1 102 ? -5.820 -6.511 -10.484 1.00 96.69 102 ILE A O 1
ATOM 824 N N . VAL A 1 103 ? -5.154 -6.738 -8.353 1.00 96.81 103 VAL A N 1
ATOM 825 C CA . VAL A 1 103 ? -6.023 -7.878 -8.034 1.00 96.81 103 VAL A CA 1
ATOM 826 C C . VAL A 1 103 ? -7.267 -7.426 -7.282 1.00 96.81 103 VAL A C 1
ATOM 828 O O . VAL A 1 103 ? -8.342 -7.991 -7.465 1.00 96.81 103 VAL A O 1
ATOM 831 N N . ALA A 1 104 ? -7.139 -6.407 -6.433 1.00 96.38 104 ALA A N 1
ATOM 832 C CA . ALA A 1 104 ? -8.275 -5.836 -5.725 1.00 96.38 104 ALA A CA 1
ATOM 833 C C . ALA A 1 104 ? -8.012 -4.389 -5.316 1.00 96.38 104 ALA A C 1
ATOM 835 O O . ALA A 1 104 ? -6.873 -3.965 -5.131 1.00 96.38 104 ALA A O 1
ATOM 836 N N . VAL A 1 105 ? -9.095 -3.653 -5.100 1.00 96.12 105 VAL A N 1
ATOM 837 C CA . VAL A 1 105 ? -9.087 -2.326 -4.489 1.00 96.12 105 VAL A CA 1
ATOM 838 C C . VAL A 1 105 ? -10.194 -2.252 -3.447 1.00 96.12 105 VAL A C 1
ATOM 840 O O . VAL A 1 105 ? -11.214 -2.935 -3.568 1.00 96.12 105 VAL A O 1
ATOM 843 N N . GLY A 1 106 ? -10.031 -1.426 -2.418 1.00 95.44 106 GLY A N 1
ATOM 844 C CA . GLY A 1 106 ? -11.077 -1.307 -1.409 1.00 95.44 106 GLY A CA 1
ATOM 845 C C . GLY A 1 106 ? -10.807 -0.293 -0.312 1.00 95.44 106 GLY A C 1
ATOM 846 O O . GLY A 1 106 ? -9.799 0.406 -0.304 1.00 95.44 106 GLY A O 1
ATOM 847 N N . LYS A 1 107 ? -11.748 -0.214 0.632 1.00 93.94 107 LYS A N 1
ATOM 848 C CA . LYS A 1 107 ? -11.612 0.589 1.854 1.00 93.94 107 LYS A CA 1
ATOM 849 C C . LYS A 1 107 ? -10.583 -0.039 2.783 1.00 93.94 107 LYS A C 1
ATOM 851 O O . LYS A 1 107 ? -10.627 -1.247 2.998 1.00 93.94 107 LYS A O 1
ATOM 856 N N . ALA A 1 108 ? -9.715 0.773 3.377 1.00 92.81 108 ALA A N 1
ATOM 857 C CA . ALA A 1 108 ? -8.904 0.320 4.497 1.00 92.81 108 ALA A CA 1
ATOM 858 C C . ALA A 1 108 ? -9.797 0.241 5.747 1.00 92.81 108 ALA A C 1
ATOM 860 O O . ALA A 1 108 ? -10.451 1.223 6.101 1.00 92.81 108 ALA A O 1
ATOM 861 N N . LEU A 1 109 ? -9.863 -0.930 6.383 1.00 90.12 109 LEU A N 1
ATOM 862 C CA . LEU A 1 109 ? -10.774 -1.235 7.495 1.00 90.12 109 LEU A CA 1
ATOM 863 C C . LEU A 1 109 ? -10.029 -1.374 8.827 1.00 90.12 109 LEU A C 1
ATOM 865 O O . LEU A 1 109 ? -10.451 -2.124 9.707 1.00 90.12 109 LEU A O 1
ATOM 869 N N . PHE A 1 110 ? -8.915 -0.657 8.977 1.00 86.62 110 PHE A N 1
ATOM 870 C CA . PHE A 1 110 ? -8.198 -0.605 10.243 1.00 86.62 110 PHE A CA 1
ATOM 871 C C . PHE A 1 110 ? -9.114 -0.148 11.370 1.00 86.62 110 PHE A C 1
ATOM 873 O O . PHE A 1 110 ? -10.020 0.664 11.160 1.00 86.62 110 PHE A O 1
ATOM 880 N N . GLN A 1 111 ? -8.837 -0.640 12.577 1.00 83.06 111 GLN A N 1
ATOM 881 C CA . GLN A 1 111 ? -9.562 -0.188 13.752 1.00 83.06 111 GLN A CA 1
ATOM 882 C C . GLN A 1 111 ? -9.351 1.318 13.914 1.00 83.06 111 GLN A C 1
ATOM 884 O O . GLN A 1 111 ? -8.226 1.827 13.829 1.00 83.06 111 GLN A O 1
ATOM 889 N N . ASP A 1 112 ? -10.459 2.030 14.092 1.00 70.12 112 ASP A N 1
ATOM 890 C CA . ASP A 1 112 ? -10.429 3.441 14.432 1.00 70.12 112 ASP A CA 1
ATOM 891 C C . ASP A 1 112 ? -10.266 3.537 15.949 1.00 70.12 112 ASP A C 1
ATOM 893 O O . ASP A 1 112 ? -11.018 2.906 16.693 1.00 70.12 112 ASP A O 1
ATOM 897 N N . ASN A 1 113 ? -9.309 4.329 16.429 1.00 63.41 113 ASN A N 1
ATOM 898 C CA . ASN A 1 113 ? -8.985 4.421 17.862 1.00 63.41 113 ASN A CA 1
ATOM 899 C C . ASN A 1 113 ? -10.054 5.153 18.683 1.00 63.41 113 ASN A C 1
ATOM 901 O O . ASN A 1 113 ? -9.803 5.584 19.804 1.00 63.41 113 ASN A O 1
ATOM 905 N N . GLY A 1 114 ? -11.244 5.371 18.118 1.00 54.12 114 GLY A N 1
ATOM 906 C CA . GLY A 1 114 ? -12.309 6.140 18.751 1.00 54.12 114 GLY A CA 1
ATOM 907 C C . GLY A 1 114 ? -11.954 7.613 18.980 1.00 54.12 114 GLY A C 1
ATOM 908 O O . GLY A 1 114 ? -12.764 8.333 19.566 1.00 54.12 114 GLY A O 1
ATOM 909 N N . LEU A 1 115 ? -10.798 8.087 18.492 1.00 52.97 115 LEU A N 1
ATOM 910 C CA . LEU A 1 115 ? -10.402 9.494 18.466 1.00 52.97 115 LEU A CA 1
ATOM 911 C C . LEU A 1 115 ? -11.264 10.226 17.433 1.00 52.97 115 LEU A C 1
ATOM 913 O O . LEU A 1 115 ? -10.826 10.611 16.349 1.00 52.97 115 LEU A O 1
ATOM 917 N N . LYS A 1 116 ? -12.545 10.401 17.777 1.00 49.41 116 LYS A N 1
ATOM 918 C CA . LYS A 1 116 ? -13.468 11.286 17.077 1.00 49.41 116 LYS A CA 1
ATOM 919 C C . LYS A 1 116 ? -12.746 12.616 16.897 1.00 49.41 116 LYS A C 1
ATOM 921 O O . LYS A 1 116 ? -12.428 13.282 17.883 1.00 49.41 116 LYS A O 1
ATOM 926 N N . LYS A 1 117 ? -12.495 13.011 15.643 1.00 51.50 117 LYS A N 1
ATOM 927 C CA . LYS A 1 117 ? -12.098 14.387 15.325 1.00 51.50 117 LYS A CA 1
ATOM 928 C C . LYS A 1 117 ? -13.057 15.302 16.075 1.00 51.50 117 LYS A C 1
ATOM 930 O O . LYS A 1 117 ? -14.271 15.173 15.893 1.00 51.50 117 LYS A O 1
ATOM 935 N N . ALA A 1 118 ? -12.518 16.182 16.921 1.00 45.81 118 ALA A N 1
ATOM 936 C CA . ALA A 1 118 ? -13.318 17.201 17.581 1.00 45.81 118 ALA A CA 1
ATOM 937 C C . ALA A 1 118 ? -14.210 17.862 16.514 1.00 45.81 118 ALA A C 1
ATOM 939 O O . ALA A 1 118 ? -13.709 18.172 15.422 1.00 45.81 118 ALA A O 1
ATOM 940 N N . PRO A 1 119 ? -15.525 18.000 16.757 1.00 41.66 119 PRO A N 1
ATOM 941 C CA . PRO A 1 119 ? -16.415 18.597 15.778 1.00 41.66 119 PRO A CA 1
ATOM 942 C C . PRO A 1 119 ? -15.843 19.962 15.397 1.00 41.66 119 PRO A C 1
ATOM 944 O O . PRO A 1 119 ? -15.529 20.773 16.268 1.00 41.66 119 PRO A O 1
ATOM 947 N N . LYS A 1 120 ? -15.640 20.195 14.091 1.00 50.59 120 LYS A N 1
ATOM 948 C CA . LYS A 1 120 ? -15.166 21.489 13.589 1.00 50.59 120 LYS A CA 1
ATOM 949 C C . LYS A 1 120 ? -16.079 22.565 14.180 1.00 50.59 120 LYS A C 1
ATOM 951 O O . LYS A 1 120 ? -17.280 22.550 13.914 1.00 50.59 120 LYS A O 1
ATOM 956 N N . ALA A 1 121 ? -15.500 23.504 14.927 1.00 51.66 121 ALA A N 1
ATOM 957 C CA . ALA A 1 121 ? -16.190 24.581 15.648 1.00 51.66 121 ALA A CA 1
ATOM 958 C C . ALA A 1 121 ? -17.072 25.506 14.769 1.00 51.66 121 ALA A C 1
ATOM 960 O O . ALA A 1 121 ? -17.682 26.444 15.267 1.00 51.66 121 ALA A O 1
ATOM 961 N N . GLY A 1 122 ? -17.166 25.252 13.459 1.00 48.12 122 GLY A N 1
ATOM 962 C CA . GLY A 1 122 ? -18.020 25.992 12.532 1.00 48.12 122 GLY A CA 1
ATOM 963 C C . GLY A 1 122 ? -19.505 25.612 12.571 1.00 48.12 122 GLY A C 1
ATOM 964 O O . GLY A 1 122 ? -20.330 26.421 12.163 1.00 48.12 122 GLY A O 1
ATOM 965 N N . TRP A 1 123 ? -19.880 24.427 13.071 1.00 47.59 123 TRP A N 1
ATOM 966 C CA . TRP A 1 123 ? -21.295 24.006 13.082 1.00 47.59 123 TRP A CA 1
ATOM 967 C C . TRP A 1 123 ? -22.077 24.538 14.291 1.00 47.59 123 TRP A C 1
ATOM 969 O O . TRP A 1 123 ? -23.273 24.808 14.188 1.00 47.59 123 TRP A O 1
ATOM 979 N N . THR A 1 124 ? -21.409 24.773 15.422 1.00 50.22 124 THR A N 1
ATOM 980 C CA . THR A 1 124 ? -22.030 25.343 16.630 1.00 50.22 124 THR A CA 1
ATOM 981 C C . THR A 1 124 ? -22.393 26.823 16.472 1.00 50.22 124 THR A C 1
ATOM 983 O O . THR A 1 124 ? -23.373 27.278 17.066 1.00 50.22 124 THR A O 1
ATOM 986 N N . MET A 1 125 ? -21.677 27.571 15.624 1.00 47.44 125 MET A N 1
ATOM 987 C CA . MET A 1 125 ? -22.010 28.974 15.330 1.00 47.44 125 MET A CA 1
ATOM 988 C C . MET A 1 125 ? -23.236 29.135 14.418 1.00 47.44 125 MET A C 1
ATOM 990 O O . MET A 1 125 ? -23.965 30.115 14.546 1.00 47.44 125 MET A O 1
ATOM 994 N N . ALA A 1 126 ? -23.514 28.176 13.528 1.00 52.69 126 ALA A N 1
ATOM 995 C CA . ALA A 1 126 ? -24.685 28.250 12.650 1.00 52.69 126 ALA A CA 1
ATOM 996 C C . ALA A 1 126 ? -26.000 28.019 13.419 1.00 52.69 126 ALA A C 1
ATOM 998 O O . ALA A 1 126 ? -26.977 28.739 13.216 1.00 52.69 126 ALA A O 1
ATOM 999 N N . LEU A 1 127 ? -26.010 27.067 14.358 1.00 50.78 127 LEU A N 1
ATOM 1000 C CA . LEU A 1 127 ? -27.183 26.766 15.188 1.00 50.78 127 LEU A CA 1
ATOM 1001 C C . LEU A 1 127 ? -27.527 27.902 16.164 1.00 50.78 127 LEU A C 1
ATOM 1003 O O . LEU A 1 127 ? -28.699 28.214 16.357 1.00 50.78 127 LEU A O 1
ATOM 1007 N N . THR A 1 128 ? -26.523 28.574 16.733 1.00 53.62 128 THR A N 1
ATOM 1008 C CA . THR A 1 128 ? -26.750 29.710 17.645 1.00 53.62 128 THR A CA 1
ATOM 1009 C C . THR A 1 128 ? -27.203 30.984 16.924 1.00 53.62 128 THR A C 1
ATOM 1011 O O . THR A 1 128 ? -27.933 31.781 17.514 1.00 53.62 128 THR A O 1
ATOM 1014 N N . SER A 1 129 ? -26.842 31.176 15.648 1.00 52.50 129 SER A N 1
ATOM 1015 C CA . SER A 1 129 ? -27.304 32.328 14.855 1.00 52.50 129 SER A CA 1
ATOM 1016 C C . SER A 1 129 ? -28.759 32.179 14.384 1.00 52.50 129 SER A C 1
ATOM 1018 O O . SER A 1 129 ? -29.504 33.159 14.383 1.00 52.50 129 SER A O 1
ATOM 1020 N N . LEU A 1 130 ? -29.192 30.952 14.065 1.00 52.84 130 LEU A N 1
ATOM 1021 C CA . LEU A 1 130 ? -30.579 30.647 13.696 1.00 52.84 130 LEU A CA 1
ATOM 1022 C C . LEU A 1 130 ? -31.545 30.808 14.879 1.00 52.84 130 LEU A C 1
ATOM 1024 O O . LEU A 1 130 ? -32.621 31.373 14.709 1.00 52.84 130 LEU A O 1
ATOM 1028 N N . LEU A 1 131 ? -31.140 30.405 16.088 1.00 52.69 131 LEU A N 1
ATOM 1029 C CA . LEU A 1 131 ? -31.943 30.576 17.309 1.00 52.69 131 LEU A CA 1
ATOM 1030 C C . LEU A 1 131 ? -32.109 32.047 17.731 1.00 52.69 131 LEU A C 1
ATOM 1032 O O . LEU A 1 131 ? -33.153 32.406 18.261 1.00 52.69 131 LEU A O 1
ATOM 1036 N N . LYS A 1 132 ? -31.131 32.921 17.450 1.00 52.53 132 LYS A N 1
ATOM 1037 C CA . LYS A 1 132 ? -31.237 34.369 17.727 1.00 52.53 132 LYS A CA 1
ATOM 1038 C C . LYS A 1 132 ? -32.102 35.147 16.729 1.00 52.53 132 LYS A C 1
ATOM 1040 O O . LYS A 1 132 ? -32.395 36.305 16.987 1.00 52.53 132 LYS A O 1
ATOM 1045 N N . ARG A 1 133 ? -32.478 34.553 15.592 1.00 51.72 133 ARG A N 1
ATOM 1046 C CA . ARG A 1 133 ? -33.374 35.174 14.595 1.00 51.72 133 ARG A CA 1
ATOM 1047 C C . ARG A 1 133 ? -34.843 34.771 14.755 1.00 51.72 133 ARG A C 1
ATOM 1049 O O . ARG A 1 133 ? -35.674 35.238 13.985 1.00 51.72 133 ARG A O 1
ATOM 1056 N N . LEU A 1 134 ? -35.143 33.895 15.713 1.00 49.59 134 LEU A N 1
ATOM 1057 C CA . LEU A 1 134 ? -36.484 33.378 16.008 1.00 49.59 134 LEU A CA 1
ATOM 1058 C C . LEU A 1 134 ? -37.051 33.907 17.342 1.00 49.59 134 LEU A C 1
ATOM 1060 O O . LEU A 1 134 ? -38.059 33.386 17.811 1.00 49.59 134 LEU A O 1
ATOM 1064 N N . VAL A 1 135 ? -36.416 34.929 17.932 1.00 44.47 135 VAL A N 1
ATOM 1065 C CA . VAL A 1 135 ? -36.904 35.688 19.099 1.00 44.47 135 VAL A CA 1
ATOM 1066 C C . VAL A 1 135 ? -37.043 37.150 18.713 1.00 44.47 135 VAL A C 1
ATOM 1068 O O . VAL A 1 135 ? -36.097 37.657 18.067 1.00 44.47 135 VAL A O 1
#

Foldseek 3Di:
DKWAADPVVLVVCVPPFKDKDALVVLTKDWPDALPDPPFAPVNVQVVSCVQSVVRHNDRGDRFKMWDFDDDPLNVPWDWDWDDDPNIIMTRTDNVRMGMTGTPDMTTRPGDYPPPPDDPDPVVVVVVVVVVVVVD

Secondary structure (DSSP, 8-state):
-EEEE-HHHHHHHHT-SEEEE-TTS---EESS-TT-TT-BHHHHHHHHHHHHHTT--PPPP-SEEEEE---HHHHTS-EEEEEETTEEEEEE-SS--EEEEEEEEEE--PBP-S-PPPPPTHHHHHHHHHHTT--

Sequence (135 aa):
MYVYCSFQEMRRYACERFYEGFSGKGVVISTVPPYAQGLTKETMRWWQNEVCQITNNEKNDLDAYIAFLPNTSLQNTSFSHVKIGGDTFLAPSRADPFCVEIVAVGKALFQDNGLKKAPKAGWTMALTSLLKRLV

InterPro domains:
  IPR006064 Cytokinin glycosidase [PF02027] (1-108)